Protein AF-A0A6V7K0X0-F1 (afdb_monomer_lite)

Sequence (81 aa):
FPEDEYIVEYSLEYGFLRLSPAVRQRLNIPVKIVTLDPMTDKCFGDSFSRLILDELLGYDDLLMASIKTLAEHEDNKGFLR

pLDDT: mean 86.98, std 9.32, range [47.53, 96.62]

Organism: NCBI:txid1563983

InterPro domains:
  IPR019144 Membralin [PF09746] (2-81)

Secondary structure (DSSP, 8-state):
--TTS----EESSHHHHHS-HHHHHHTT---------TTT-GGG-SHHHHHHIIIII-HHHHHHHHHHHHHHTTTT--EE-

Radius of gyration: 14.82 Å; chains: 1; bounding box: 38×32×34 Å

Foldseek 3Di:
DPPPDDDKDKDLDPVVVPDDPVVCVVVVPDDDDDDDDCVPDCVCPDPVSSVCCVPPQDPVNVVVVVVQVVCVVVVVGIDMD

Structure (mmCIF, N/CA/C/O backbone):
data_AF-A0A6V7K0X0-F1
#
_entry.id   AF-A0A6V7K0X0-F1
#
loop_
_atom_site.group_PDB
_atom_site.id
_atom_site.type_symbol
_atom_site.label_atom_id
_atom_site.label_alt_id
_atom_site.label_comp_id
_atom_site.label_asym_id
_atom_site.label_entity_id
_atom_site.label_seq_id
_atom_site.pdbx_PDB_ins_code
_atom_site.Cartn_x
_atom_site.Cartn_y
_atom_site.Cartn_z
_atom_site.occupancy
_atom_site.B_iso_or_equiv
_atom_site.auth_seq_id
_atom_site.auth_comp_id
_atom_site.auth_asym_id
_atom_site.auth_atom_id
_atom_site.pdbx_PDB_model_num
ATOM 1 N N . PHE A 1 1 ? -6.963 -16.797 0.113 1.00 50.34 1 PHE A N 1
ATOM 2 C CA . PHE A 1 1 ? -5.817 -16.051 -0.423 1.00 50.34 1 PHE A CA 1
ATOM 3 C C . PHE A 1 1 ? -4.682 -17.049 -0.527 1.00 50.34 1 PHE A C 1
ATOM 5 O O . PHE A 1 1 ? -4.537 -17.802 0.432 1.00 50.34 1 PHE A O 1
ATOM 12 N N . PRO A 1 2 ? -4.021 -17.181 -1.684 1.00 47.53 2 PRO A N 1
ATOM 13 C CA . PRO A 1 2 ? -2.877 -18.081 -1.815 1.00 47.53 2 PRO A CA 1
ATOM 14 C C . PRO A 1 2 ? -1.779 -17.651 -0.830 1.00 47.53 2 PRO A C 1
ATOM 16 O O . PRO A 1 2 ? -1.603 -16.461 -0.586 1.00 47.53 2 PRO A O 1
ATOM 19 N N . GLU A 1 3 ? -1.113 -18.619 -0.203 1.00 52.97 3 GLU A N 1
ATOM 20 C CA . GLU A 1 3 ? -0.185 -18.395 0.921 1.00 52.97 3 GLU A CA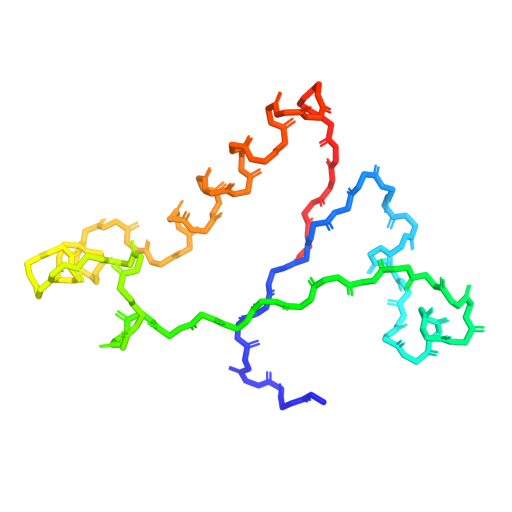 1
ATOM 21 C C . GLU A 1 3 ? 1.169 -17.790 0.492 1.00 52.97 3 GLU A C 1
ATOM 23 O O . GLU A 1 3 ? 1.942 -17.379 1.351 1.00 52.97 3 GLU A O 1
ATOM 28 N N . ASP A 1 4 ? 1.411 -17.662 -0.819 1.00 55.53 4 ASP A N 1
ATOM 29 C CA . ASP A 1 4 ? 2.688 -17.232 -1.410 1.00 55.53 4 ASP A CA 1
ATOM 30 C C . ASP A 1 4 ? 2.674 -15.797 -1.980 1.00 55.53 4 ASP A C 1
ATOM 32 O O . ASP A 1 4 ? 3.656 -15.353 -2.574 1.00 55.53 4 ASP A O 1
ATOM 36 N N . GLU A 1 5 ? 1.571 -15.053 -1.840 1.00 64.75 5 GLU A N 1
ATOM 37 C CA . GLU A 1 5 ? 1.507 -13.661 -2.303 1.00 64.75 5 GLU A CA 1
ATOM 38 C C . GLU A 1 5 ? 2.045 -12.706 -1.232 1.00 64.75 5 GLU A C 1
ATOM 40 O O . GLU A 1 5 ? 1.554 -12.662 -0.101 1.00 64.75 5 GLU A O 1
ATOM 45 N N . TYR A 1 6 ? 3.052 -11.911 -1.602 1.00 74.69 6 TYR A N 1
ATOM 46 C CA . TYR A 1 6 ? 3.574 -10.845 -0.756 1.00 74.69 6 TYR A CA 1
ATOM 47 C C . TYR A 1 6 ? 2.520 -9.741 -0.600 1.00 74.69 6 TYR A C 1
ATOM 49 O O . TYR A 1 6 ? 2.188 -9.038 -1.556 1.00 74.69 6 TYR A O 1
ATOM 57 N N . ILE A 1 7 ? 1.967 -9.611 0.607 1.00 85.06 7 ILE A N 1
ATOM 58 C CA . ILE A 1 7 ? 0.898 -8.664 0.931 1.00 85.06 7 ILE A CA 1
ATOM 59 C C . ILE A 1 7 ? 1.376 -7.752 2.049 1.00 85.06 7 ILE A C 1
ATOM 61 O O . ILE A 1 7 ? 1.826 -8.223 3.090 1.00 85.06 7 ILE A O 1
ATOM 65 N N . VAL A 1 8 ? 1.186 -6.452 1.841 1.00 89.38 8 VAL A N 1
ATOM 66 C CA . VAL A 1 8 ? 1.395 -5.423 2.856 1.00 89.38 8 VAL A CA 1
ATOM 67 C C . VAL A 1 8 ? 0.056 -4.764 3.163 1.00 89.38 8 VAL A C 1
ATOM 69 O O . VAL A 1 8 ? -0.669 -4.344 2.257 1.00 89.38 8 VAL A O 1
ATOM 72 N N . GLU A 1 9 ? -0.285 -4.666 4.444 1.00 91.94 9 GLU A N 1
ATOM 73 C CA . GLU A 1 9 ? -1.505 -4.027 4.924 1.00 91.94 9 GLU A CA 1
ATOM 74 C C . GLU A 1 9 ? -1.181 -2.717 5.652 1.00 91.94 9 GLU A C 1
ATOM 76 O O . GLU A 1 9 ? -0.306 -2.662 6.513 1.00 91.94 9 GLU A O 1
ATOM 81 N N . TYR A 1 10 ? -1.937 -1.659 5.355 1.00 93.19 10 TYR A N 1
ATOM 82 C CA . TYR A 1 10 ? -1.845 -0.370 6.041 1.00 93.19 10 TYR A CA 1
ATOM 83 C C . TYR A 1 10 ? -3.206 0.044 6.607 1.00 93.19 10 TYR A C 1
ATOM 85 O O . TYR A 1 10 ? -4.241 -0.135 5.962 1.00 93.19 10 TYR A O 1
ATOM 93 N N . SER A 1 11 ? -3.214 0.594 7.823 1.00 94.00 11 SER A N 1
ATOM 94 C CA . SER A 1 11 ? -4.422 1.106 8.481 1.00 94.00 11 SER A CA 1
ATOM 95 C C . SER A 1 11 ? -4.081 2.177 9.510 1.00 94.00 11 SER A C 1
ATOM 97 O O . SER A 1 11 ? -3.089 2.061 10.229 1.00 94.00 11 SER A O 1
ATOM 99 N N . LEU A 1 12 ? -4.955 3.172 9.662 1.00 92.69 12 LEU A N 1
ATOM 100 C CA . LEU A 1 12 ? -4.870 4.155 10.749 1.00 92.69 12 LEU A CA 1
ATOM 101 C C . LEU A 1 12 ? -5.145 3.529 12.121 1.00 92.69 12 LEU A C 1
ATOM 103 O O . LEU A 1 12 ? -4.582 3.955 13.128 1.00 92.69 12 LEU A O 1
ATOM 107 N N . GLU A 1 13 ? -5.967 2.480 12.158 1.00 92.69 13 GLU A N 1
ATOM 108 C CA . GLU A 1 13 ? -6.271 1.731 13.372 1.00 92.69 13 GLU A CA 1
ATOM 109 C C . GLU A 1 13 ? -5.636 0.341 13.343 1.00 92.69 13 GLU A C 1
ATOM 111 O O . GLU A 1 13 ? -5.960 -0.502 12.498 1.00 92.69 13 GLU A O 1
ATOM 116 N N . TYR A 1 14 ? -4.786 0.065 14.333 1.00 91.50 14 TYR A N 1
ATOM 117 C CA . TYR A 1 14 ? -4.129 -1.234 14.493 1.00 91.50 14 TYR A CA 1
ATOM 118 C C . TYR A 1 14 ? -5.127 -2.391 14.677 1.00 91.50 14 TYR A C 1
ATOM 120 O O . TYR A 1 14 ? -4.875 -3.520 14.253 1.00 91.50 14 TYR A O 1
ATOM 128 N N . GLY A 1 15 ? -6.292 -2.115 15.276 1.00 93.38 15 GLY A N 1
ATOM 129 C CA . GLY A 1 15 ? -7.344 -3.108 15.493 1.00 93.38 15 GLY A CA 1
ATOM 130 C C . GLY A 1 15 ? -7.802 -3.778 14.197 1.00 93.38 15 GLY A C 1
ATOM 131 O O . GLY A 1 15 ? -7.946 -5.000 14.168 1.00 93.38 15 GLY A O 1
ATOM 132 N N . PHE A 1 16 ? -7.946 -3.015 13.109 1.00 94.31 16 PHE A N 1
ATOM 133 C CA . PHE A 1 16 ? -8.388 -3.549 11.819 1.00 94.31 16 PHE A CA 1
ATOM 134 C C . PHE A 1 16 ? -7.363 -4.489 11.184 1.00 94.31 16 PHE A C 1
ATOM 136 O O . PHE A 1 16 ? -7.758 -5.510 10.613 1.00 94.31 16 PHE A O 1
ATOM 143 N N . LEU A 1 17 ? -6.065 -4.227 11.366 1.00 93.19 17 LEU A N 1
ATOM 144 C CA . LEU A 1 17 ? -4.994 -5.095 10.864 1.00 93.19 17 LEU A CA 1
ATOM 145 C C . LEU A 1 17 ? -5.025 -6.480 11.510 1.00 93.19 17 LEU A C 1
ATOM 147 O O . LEU A 1 17 ? -4.657 -7.460 10.875 1.00 93.19 17 LEU A O 1
ATOM 151 N N . ARG A 1 18 ? -5.515 -6.602 12.748 1.00 93.00 18 ARG A N 1
ATOM 152 C CA . ARG A 1 18 ? -5.619 -7.895 13.447 1.00 93.00 18 ARG A CA 1
ATOM 153 C C . ARG A 1 18 ? -6.819 -8.737 13.015 1.00 93.00 18 ARG A C 1
ATOM 155 O O . ARG A 1 18 ? -6.842 -9.936 13.288 1.00 93.00 18 ARG A O 1
ATOM 162 N N . LEU A 1 19 ? -7.823 -8.133 12.381 1.00 93.38 19 LEU A N 1
ATOM 163 C CA . LEU A 1 19 ? -9.027 -8.842 11.954 1.00 93.38 19 LEU A CA 1
ATOM 164 C C . LEU A 1 19 ? -8.748 -9.680 10.707 1.00 93.38 19 LEU A C 1
ATOM 166 O O . LEU A 1 19 ? -8.061 -9.233 9.791 1.00 93.38 19 LEU A O 1
ATOM 170 N N . SER A 1 20 ? -9.330 -10.879 10.648 1.00 91.88 20 SER A N 1
ATOM 171 C CA . SER A 1 20 ? -9.286 -11.691 9.432 1.00 91.88 20 SER A CA 1
ATOM 172 C C . SER A 1 20 ? -10.149 -11.067 8.324 1.00 91.88 20 SER A C 1
ATOM 174 O O . SER A 1 20 ? -11.128 -10.374 8.632 1.00 91.88 20 SER A O 1
ATOM 176 N N . PRO A 1 21 ? -9.869 -11.353 7.038 1.00 90.44 21 PRO A N 1
ATOM 177 C CA . PRO A 1 21 ? -10.658 -10.821 5.925 1.00 90.44 21 PRO A CA 1
ATOM 178 C C . PRO A 1 21 ? -12.163 -11.102 6.057 1.00 90.44 21 PRO A C 1
ATOM 180 O O . PRO A 1 21 ? -12.988 -10.216 5.844 1.00 90.44 21 PRO A O 1
ATOM 183 N N . ALA A 1 22 ? -12.527 -12.307 6.509 1.00 93.50 22 ALA A N 1
ATOM 184 C CA . ALA A 1 22 ? -13.921 -12.692 6.728 1.00 93.50 22 ALA A CA 1
ATOM 185 C C . ALA A 1 22 ? -14.605 -11.849 7.818 1.00 93.50 22 ALA A C 1
ATOM 187 O O . ALA A 1 22 ? -15.781 -11.509 7.693 1.00 93.50 22 ALA A O 1
ATOM 188 N N . VAL A 1 23 ? -13.884 -11.495 8.888 1.00 94.62 23 VAL A N 1
ATOM 189 C CA . VAL A 1 23 ? -14.422 -10.634 9.953 1.00 94.62 23 VAL A CA 1
ATOM 190 C C . VAL A 1 23 ? -14.569 -9.197 9.460 1.00 94.62 23 VAL A C 1
ATOM 192 O O . VAL A 1 23 ? -15.612 -8.594 9.705 1.00 94.62 23 VAL A O 1
ATOM 195 N N . ARG A 1 24 ? -13.590 -8.671 8.710 1.00 94.25 24 ARG A N 1
ATOM 196 C CA . ARG A 1 24 ? -13.684 -7.329 8.107 1.00 94.25 24 ARG A CA 1
ATOM 197 C C . ARG A 1 24 ? -14.911 -7.207 7.202 1.00 94.25 24 ARG A C 1
ATOM 199 O O . ARG A 1 24 ? -15.660 -6.243 7.326 1.00 94.25 24 ARG A O 1
ATOM 206 N N . GLN A 1 25 ? -15.171 -8.226 6.380 1.00 94.06 25 GLN A N 1
ATOM 207 C CA . GLN A 1 25 ? -16.351 -8.278 5.515 1.00 94.06 25 GLN A CA 1
ATOM 208 C C . GLN A 1 25 ? -17.659 -8.336 6.316 1.00 94.06 25 GLN A C 1
ATOM 210 O O . GLN A 1 25 ? -18.589 -7.593 6.022 1.00 94.06 25 GLN A O 1
ATOM 215 N N . ARG A 1 26 ? -17.735 -9.174 7.361 1.00 96.62 26 ARG A N 1
ATOM 216 C CA . ARG A 1 26 ? -18.926 -9.266 8.230 1.00 96.62 26 ARG A CA 1
ATOM 217 C C . ARG A 1 26 ? -19.241 -7.957 8.954 1.00 96.62 26 ARG A C 1
ATOM 219 O O . ARG A 1 26 ? -20.409 -7.661 9.176 1.00 96.62 26 ARG A O 1
ATOM 226 N N . LEU A 1 27 ? -18.211 -7.202 9.334 1.00 95.81 27 LEU A N 1
ATOM 227 C CA . LEU A 1 27 ? -18.342 -5.911 10.013 1.00 95.81 27 LEU A CA 1
ATOM 228 C C . LEU A 1 27 ? -18.476 -4.725 9.042 1.00 95.81 27 LEU A C 1
ATOM 230 O O . LEU A 1 27 ? -18.543 -3.590 9.501 1.00 95.81 27 LEU A O 1
ATOM 234 N N . ASN A 1 28 ? -18.526 -4.969 7.725 1.00 94.44 28 ASN A N 1
ATOM 235 C CA . ASN A 1 28 ? -18.554 -3.934 6.684 1.00 94.44 28 ASN A CA 1
ATOM 236 C C . ASN A 1 28 ? -17.421 -2.899 6.816 1.00 94.44 28 ASN A C 1
ATOM 238 O O . ASN A 1 28 ? -17.614 -1.714 6.546 1.00 94.44 28 ASN A O 1
ATOM 242 N N . ILE A 1 29 ? -16.233 -3.343 7.232 1.00 94.56 29 ILE A N 1
ATOM 243 C CA . ILE A 1 29 ? -15.050 -2.481 7.279 1.00 94.56 29 ILE A CA 1
ATOM 244 C C . ILE A 1 29 ? -14.599 -2.221 5.834 1.00 94.56 29 ILE A C 1
ATOM 246 O O . ILE A 1 29 ? -14.397 -3.187 5.090 1.00 94.56 29 ILE A O 1
ATOM 250 N N . PRO A 1 30 ? -14.432 -0.954 5.412 1.00 93.44 30 PRO A N 1
ATOM 251 C CA . PRO A 1 30 ? -13.984 -0.639 4.064 1.00 93.44 30 PRO A CA 1
ATOM 252 C C . PRO A 1 30 ? -12.536 -1.096 3.871 1.00 93.44 30 PRO A C 1
ATOM 254 O O . PRO A 1 30 ? -11.646 -0.732 4.636 1.00 93.44 30 PRO A O 1
ATOM 257 N N . VAL A 1 31 ? -12.298 -1.890 2.828 1.00 92.81 31 VAL A N 1
ATOM 258 C CA . VAL A 1 31 ? -10.964 -2.366 2.448 1.00 92.81 31 VAL A CA 1
ATOM 259 C C . VAL A 1 31 ? -10.739 -2.030 0.982 1.00 92.81 31 VAL A C 1
ATOM 261 O O . VAL A 1 31 ? -11.572 -2.351 0.134 1.00 92.81 31 VAL A O 1
ATOM 264 N N . LYS A 1 32 ? -9.602 -1.401 0.678 1.00 92.44 32 LYS A N 1
ATOM 265 C CA . LYS A 1 32 ? -9.142 -1.178 -0.693 1.00 92.44 32 LYS A CA 1
ATOM 266 C C . LYS A 1 32 ? -8.001 -2.145 -0.983 1.00 92.44 32 LYS A C 1
ATOM 268 O O . LYS A 1 32 ? -6.931 -2.015 -0.403 1.00 92.44 32 LYS A O 1
ATOM 273 N N . ILE A 1 33 ? -8.247 -3.103 -1.872 1.00 90.88 33 ILE A N 1
ATOM 274 C CA . ILE A 1 33 ? -7.233 -4.055 -2.332 1.00 90.88 33 ILE A CA 1
ATOM 275 C C . ILE A 1 33 ? -6.638 -3.513 -3.629 1.00 90.88 33 ILE A C 1
ATOM 277 O O . ILE A 1 33 ? -7.378 -3.136 -4.539 1.00 90.88 33 ILE A O 1
ATOM 281 N N . VAL A 1 34 ? -5.311 -3.463 -3.696 1.00 90.12 34 VAL A N 1
ATOM 282 C CA . VAL A 1 3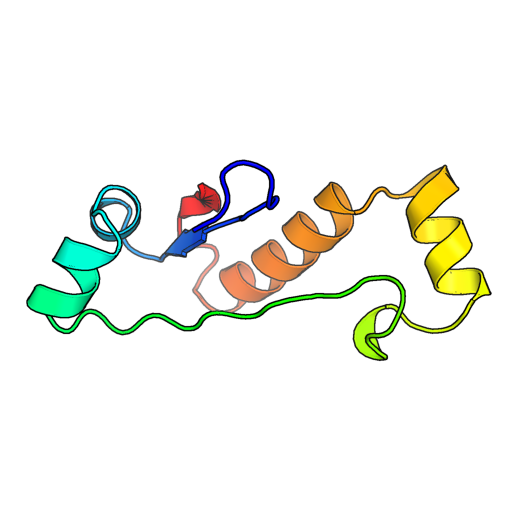4 ? -4.562 -3.110 -4.902 1.00 90.12 34 VAL A CA 1
ATOM 283 C C . VAL A 1 34 ? -3.592 -4.249 -5.172 1.00 90.12 34 VAL A C 1
ATOM 285 O O . VAL A 1 34 ? -2.741 -4.540 -4.339 1.00 90.12 34 VAL A O 1
ATOM 288 N N . THR A 1 35 ? -3.748 -4.901 -6.317 1.00 89.81 35 THR A N 1
ATOM 289 C CA . THR A 1 35 ? -2.796 -5.897 -6.812 1.00 89.81 35 THR A CA 1
ATOM 290 C C . THR A 1 35 ? -1.836 -5.181 -7.748 1.00 89.81 35 THR A C 1
ATOM 292 O O . THR A 1 35 ? -2.292 -4.453 -8.629 1.00 89.81 35 THR A O 1
ATOM 295 N N . LEU A 1 36 ? -0.538 -5.352 -7.518 1.00 86.88 36 LEU A N 1
ATOM 296 C CA . LEU A 1 36 ? 0.523 -4.715 -8.289 1.00 86.88 36 LEU A CA 1
ATOM 297 C C . LEU A 1 36 ? 1.354 -5.792 -8.982 1.00 86.88 36 LEU A C 1
ATOM 299 O O . LEU A 1 36 ? 1.805 -6.733 -8.332 1.00 86.88 36 LEU A O 1
ATOM 303 N N . ASP A 1 37 ? 1.562 -5.633 -10.283 1.00 88.12 37 ASP A N 1
ATOM 304 C CA . ASP A 1 37 ? 2.459 -6.461 -11.083 1.00 88.12 37 ASP A CA 1
ATOM 305 C C . ASP A 1 37 ? 3.653 -5.604 -11.554 1.00 88.12 37 ASP A C 1
ATOM 307 O O . ASP A 1 37 ? 3.514 -4.787 -12.476 1.00 88.12 37 ASP A O 1
ATOM 311 N N . PRO A 1 38 ? 4.853 -5.783 -10.965 1.00 84.62 38 PRO A N 1
ATOM 312 C CA . PRO A 1 38 ? 6.036 -5.001 -11.312 1.00 84.62 38 PRO A CA 1
ATOM 313 C C . PRO A 1 38 ? 6.553 -5.256 -12.733 1.00 84.62 38 PRO A C 1
ATOM 315 O O . PRO A 1 38 ? 7.427 -4.519 -13.189 1.00 84.62 38 PRO A O 1
ATOM 318 N N . MET A 1 39 ? 6.014 -6.234 -13.472 1.00 84.50 39 MET A N 1
ATOM 319 C CA . MET A 1 39 ? 6.369 -6.572 -14.858 1.00 84.50 39 MET A CA 1
ATOM 320 C C . MET A 1 39 ? 5.370 -6.046 -15.892 1.00 84.50 39 MET A C 1
ATOM 322 O O . MET A 1 39 ? 5.764 -5.793 -17.034 1.00 84.50 39 MET A O 1
ATOM 326 N N . THR A 1 40 ? 4.123 -5.766 -15.499 1.00 87.69 40 THR A N 1
ATOM 327 C CA . THR A 1 40 ? 3.107 -5.227 -16.422 1.00 87.69 40 THR A CA 1
ATOM 328 C C . THR A 1 40 ? 2.618 -3.827 -16.078 1.00 87.69 40 THR A C 1
ATOM 330 O O . THR A 1 40 ? 2.265 -3.063 -16.981 1.00 87.69 40 THR A O 1
ATOM 333 N N . ASP A 1 41 ? 2.611 -3.444 -14.802 1.00 90.12 41 ASP A N 1
ATOM 334 C CA . ASP A 1 41 ? 1.968 -2.201 -14.390 1.00 90.12 41 ASP A CA 1
ATOM 335 C C . ASP A 1 41 ? 2.802 -0.982 -14.763 1.00 90.12 41 ASP A C 1
ATOM 337 O O . ASP A 1 41 ? 4.003 -0.900 -14.505 1.00 90.12 41 ASP A O 1
ATOM 341 N N . LYS A 1 42 ? 2.151 0.003 -15.387 1.00 87.75 42 LYS A N 1
ATOM 342 C CA . LYS A 1 42 ? 2.819 1.206 -15.907 1.00 87.75 42 LYS A CA 1
ATOM 343 C C . LYS A 1 42 ? 3.401 2.101 -14.811 1.00 87.75 42 LYS A C 1
ATOM 345 O O . LYS A 1 42 ? 4.293 2.889 -15.105 1.00 87.75 42 LYS A O 1
ATOM 350 N N . CYS A 1 43 ? 2.911 2.002 -13.574 1.00 86.62 43 CYS A N 1
ATOM 351 C CA . CYS A 1 43 ? 3.400 2.806 -12.451 1.00 86.62 43 CYS A CA 1
ATOM 352 C C . CYS A 1 43 ? 4.850 2.479 -12.061 1.00 86.62 43 CYS A C 1
ATOM 354 O O . CYS A 1 43 ? 5.540 3.366 -11.571 1.00 86.62 43 CYS A O 1
ATOM 356 N N . PHE A 1 44 ? 5.334 1.267 -12.353 1.00 88.12 44 PHE A N 1
ATOM 357 C CA . PHE A 1 44 ? 6.735 0.871 -12.152 1.00 88.12 44 PHE A CA 1
ATOM 358 C C . PHE A 1 44 ? 7.681 1.399 -13.242 1.00 88.12 44 PHE A C 1
ATOM 360 O O . PHE A 1 44 ? 8.882 1.144 -13.210 1.00 88.12 44 PHE A O 1
ATOM 367 N N . GLY A 1 45 ? 7.151 2.143 -14.216 1.00 88.12 45 GLY A N 1
ATOM 368 C CA . GLY A 1 45 ? 7.935 2.758 -15.276 1.00 88.12 45 GLY A CA 1
ATOM 369 C C . GLY A 1 45 ? 8.303 1.803 -16.412 1.00 88.12 45 GLY A C 1
ATOM 370 O O . GLY A 1 45 ? 7.607 0.822 -16.711 1.00 88.12 45 GLY A O 1
ATOM 371 N N . ASP A 1 46 ? 9.383 2.159 -17.098 1.00 88.69 46 ASP A N 1
ATOM 372 C CA . ASP A 1 46 ? 9.912 1.457 -18.264 1.00 88.69 46 ASP A CA 1
ATOM 373 C C . ASP A 1 46 ? 10.849 0.298 -17.879 1.00 88.69 46 ASP A C 1
ATOM 375 O O . ASP A 1 46 ? 11.092 0.016 -16.706 1.00 88.69 46 ASP A O 1
ATOM 379 N N . SER A 1 47 ? 11.370 -0.410 -18.882 1.00 86.75 47 SER A N 1
ATOM 380 C CA . SER A 1 47 ? 12.250 -1.565 -18.669 1.00 86.75 47 SER A CA 1
ATOM 381 C C . SER A 1 47 ? 13.529 -1.218 -17.900 1.00 86.75 47 SER A C 1
ATOM 383 O O . SER A 1 47 ? 14.023 -2.055 -17.153 1.00 86.75 47 SER A O 1
ATOM 385 N N . PHE A 1 48 ? 14.054 0.003 -18.049 1.00 86.88 48 PHE A N 1
ATOM 386 C CA . PHE A 1 48 ? 15.219 0.457 -17.291 1.00 86.88 48 PHE A CA 1
ATOM 387 C C . PHE A 1 48 ? 14.873 0.705 -15.818 1.00 86.88 48 PHE A C 1
ATOM 389 O O . PHE A 1 48 ? 15.598 0.253 -14.935 1.00 86.88 48 PHE A O 1
ATOM 396 N N . SER A 1 49 ? 13.735 1.351 -15.548 1.00 87.06 49 SER A N 1
ATOM 397 C CA . SER A 1 49 ? 13.230 1.568 -14.185 1.00 87.06 49 SER A CA 1
ATOM 398 C C . SER A 1 49 ? 13.015 0.242 -13.450 1.00 87.06 49 SER A C 1
ATOM 400 O O . SER A 1 49 ? 13.414 0.103 -12.295 1.00 87.06 49 SER A O 1
ATOM 402 N N . ARG A 1 50 ? 12.456 -0.761 -14.141 1.00 88.31 50 ARG A N 1
ATOM 403 C CA . A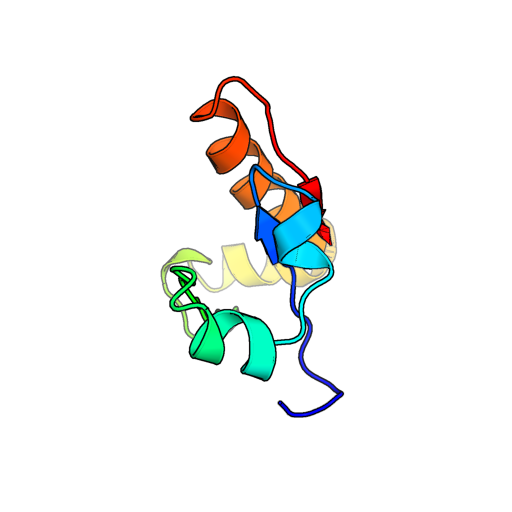RG A 1 50 ? 12.247 -2.113 -13.592 1.00 88.31 50 ARG A CA 1
ATOM 404 C C . ARG A 1 50 ? 13.560 -2.841 -13.309 1.00 88.31 50 ARG A C 1
ATOM 406 O O . ARG A 1 50 ? 13.664 -3.493 -12.280 1.00 88.31 50 ARG A O 1
ATOM 413 N N . LEU A 1 51 ? 14.569 -2.691 -14.170 1.00 86.62 51 LEU A N 1
ATOM 414 C CA . LEU A 1 51 ? 15.897 -3.268 -13.936 1.00 86.62 51 LEU A CA 1
ATOM 415 C C . LEU A 1 51 ? 16.555 -2.675 -12.681 1.00 86.62 51 LEU A C 1
ATOM 417 O O . LEU A 1 51 ? 17.112 -3.406 -11.873 1.00 86.62 51 LEU A O 1
ATOM 421 N N . ILE A 1 52 ? 16.470 -1.354 -12.492 1.00 85.50 52 ILE A N 1
ATOM 422 C CA . ILE A 1 52 ? 16.982 -0.698 -11.277 1.00 85.50 52 ILE A CA 1
ATOM 423 C C . ILE A 1 52 ? 16.227 -1.178 -10.034 1.00 85.50 52 ILE A C 1
ATOM 425 O O . ILE A 1 52 ? 16.835 -1.368 -8.980 1.00 85.50 52 ILE A O 1
ATOM 429 N N . LEU A 1 53 ? 14.908 -1.353 -10.144 1.00 87.12 53 LEU A N 1
ATOM 430 C CA . LEU A 1 53 ? 14.094 -1.862 -9.047 1.00 87.12 53 LEU A CA 1
ATOM 431 C C . LEU A 1 53 ? 14.539 -3.264 -8.616 1.00 87.12 53 LEU A C 1
ATOM 433 O O . LEU A 1 53 ? 14.644 -3.506 -7.420 1.00 87.12 53 LEU A O 1
ATOM 437 N N . ASP A 1 54 ? 14.823 -4.145 -9.574 1.00 85.50 54 ASP A N 1
ATOM 438 C CA . ASP A 1 54 ? 15.232 -5.530 -9.313 1.00 85.50 54 ASP A CA 1
ATOM 439 C C . ASP A 1 54 ? 16.669 -5.626 -8.767 1.00 85.50 54 ASP A C 1
ATOM 441 O O . ASP A 1 54 ? 16.929 -6.337 -7.801 1.00 85.50 54 ASP A O 1
ATOM 445 N N . GLU A 1 55 ? 17.602 -4.850 -9.328 1.00 84.06 55 GLU A N 1
ATOM 446 C CA . GLU A 1 55 ? 19.038 -4.984 -9.034 1.00 84.06 55 GLU A CA 1
ATOM 447 C C . GLU A 1 55 ? 19.544 -4.095 -7.881 1.00 84.06 55 GLU A C 1
ATOM 449 O O . GLU A 1 55 ? 20.606 -4.368 -7.319 1.00 84.06 55 GLU A O 1
ATOM 454 N N . LEU A 1 56 ? 18.851 -2.996 -7.546 1.00 79.38 56 LEU A N 1
ATOM 455 C CA . LEU A 1 56 ? 19.384 -1.972 -6.628 1.00 79.38 56 LEU A CA 1
ATOM 456 C C . LEU A 1 56 ? 18.442 -1.567 -5.493 1.00 79.38 56 LEU A C 1
ATOM 458 O O . LEU A 1 56 ? 18.898 -1.460 -4.357 1.00 79.38 56 LEU A O 1
ATOM 462 N N . LEU A 1 57 ? 17.177 -1.257 -5.794 1.00 81.56 57 LEU A N 1
ATOM 463 C CA . LEU A 1 57 ? 16.254 -0.676 -4.806 1.00 81.56 57 LEU A CA 1
ATOM 464 C C . LEU A 1 57 ? 15.445 -1.732 -4.055 1.00 81.56 57 LEU A C 1
ATOM 466 O O . LEU A 1 57 ? 15.156 -1.550 -2.883 1.00 81.56 57 LEU A O 1
ATOM 470 N N . GLY A 1 58 ? 15.073 -2.822 -4.720 1.00 85.44 58 GLY A N 1
ATOM 471 C CA . GLY A 1 58 ? 14.166 -3.814 -4.167 1.00 85.44 58 GLY A CA 1
ATOM 472 C C . GLY A 1 58 ? 12.701 -3.369 -4.201 1.00 85.44 58 GLY A C 1
ATOM 473 O O . GLY A 1 58 ? 12.343 -2.197 -4.053 1.00 85.44 58 GLY A O 1
ATOM 474 N N . TYR A 1 59 ? 11.823 -4.348 -4.396 1.00 83.81 59 TYR A N 1
ATOM 475 C CA . TYR A 1 59 ? 10.376 -4.143 -4.437 1.00 83.81 59 TYR A CA 1
ATOM 476 C C . TYR A 1 59 ? 9.811 -3.655 -3.087 1.00 83.81 59 TYR A C 1
ATOM 478 O O . TYR A 1 59 ? 8.932 -2.792 -3.056 1.00 83.81 59 TYR A O 1
ATOM 486 N N . ASP A 1 60 ? 10.365 -4.144 -1.975 1.00 84.81 60 ASP A N 1
ATOM 487 C CA . ASP A 1 60 ? 9.919 -3.816 -0.616 1.00 84.81 60 ASP A CA 1
ATOM 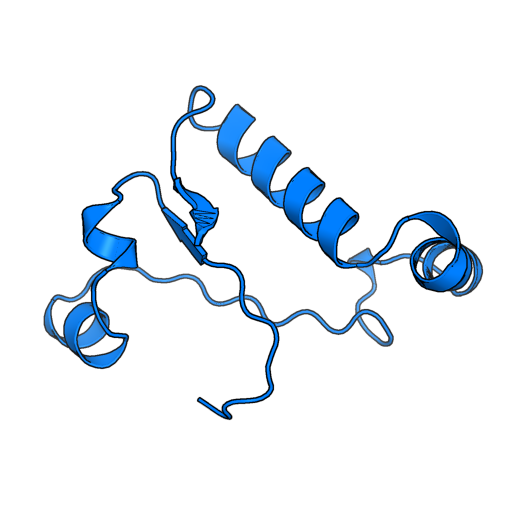488 C C . ASP A 1 60 ? 10.136 -2.348 -0.251 1.00 84.81 60 ASP A C 1
ATOM 490 O O . ASP A 1 60 ? 9.227 -1.698 0.273 1.00 84.81 60 ASP A O 1
ATOM 494 N N . ASP A 1 61 ? 11.303 -1.794 -0.583 1.00 85.69 61 ASP A N 1
ATOM 495 C CA . ASP A 1 61 ? 11.627 -0.396 -0.292 1.00 85.69 61 ASP A CA 1
ATOM 496 C C . ASP A 1 61 ? 10.733 0.556 -1.094 1.00 85.69 61 ASP A C 1
ATOM 498 O O . ASP A 1 61 ? 10.277 1.579 -0.575 1.00 85.69 61 ASP A O 1
ATOM 502 N N . LEU A 1 62 ? 10.407 0.197 -2.342 1.00 86.69 62 LEU A N 1
ATOM 503 C CA . LEU A 1 62 ? 9.463 0.956 -3.161 1.00 86.69 62 LEU A CA 1
ATOM 504 C C . LEU A 1 62 ? 8.047 0.935 -2.564 1.00 86.69 62 LEU A C 1
ATOM 506 O O . LEU A 1 62 ? 7.370 1.971 -2.527 1.00 86.69 62 LEU A O 1
ATOM 510 N N . LEU A 1 63 ? 7.589 -0.223 -2.080 1.00 87.69 63 LEU A N 1
ATOM 511 C CA . LEU A 1 63 ? 6.294 -0.334 -1.409 1.00 87.69 63 LEU A CA 1
ATOM 512 C C . LEU A 1 63 ? 6.268 0.464 -0.102 1.00 87.69 63 LEU A C 1
ATOM 514 O O . LEU A 1 63 ? 5.331 1.235 0.119 1.00 87.69 63 LEU A O 1
ATOM 518 N N . MET A 1 64 ? 7.306 0.356 0.732 1.00 87.75 64 MET A N 1
ATOM 519 C CA . MET A 1 64 ? 7.418 1.145 1.962 1.00 87.75 64 MET A CA 1
ATOM 520 C C . MET A 1 64 ? 7.433 2.646 1.675 1.00 87.75 64 MET A C 1
ATOM 522 O O . MET A 1 64 ? 6.749 3.401 2.367 1.00 87.75 64 MET A O 1
ATOM 526 N N . ALA A 1 65 ? 8.154 3.091 0.642 1.00 88.06 65 ALA A N 1
ATOM 527 C CA . ALA A 1 65 ? 8.167 4.490 0.225 1.00 88.06 65 ALA A CA 1
ATOM 528 C C . ALA A 1 65 ? 6.771 4.965 -0.204 1.00 88.06 65 ALA A C 1
ATOM 530 O O . ALA A 1 65 ? 6.324 6.032 0.219 1.00 88.06 65 ALA A O 1
ATOM 531 N N . SER A 1 66 ? 6.047 4.145 -0.970 1.00 87.69 66 SER A N 1
ATOM 532 C CA . SER A 1 66 ? 4.682 4.453 -1.414 1.00 87.69 66 SER A CA 1
ATOM 533 C C . SER A 1 66 ? 3.709 4.581 -0.236 1.00 87.69 66 SER A C 1
ATOM 535 O O . SER A 1 66 ? 2.891 5.502 -0.191 1.00 87.69 66 SER A O 1
ATOM 537 N N . ILE A 1 67 ? 3.818 3.690 0.754 1.00 90.06 67 ILE A N 1
ATOM 538 C CA . ILE A 1 67 ? 2.985 3.733 1.963 1.00 90.06 67 ILE A CA 1
ATOM 539 C C . ILE A 1 67 ? 3.381 4.900 2.867 1.00 90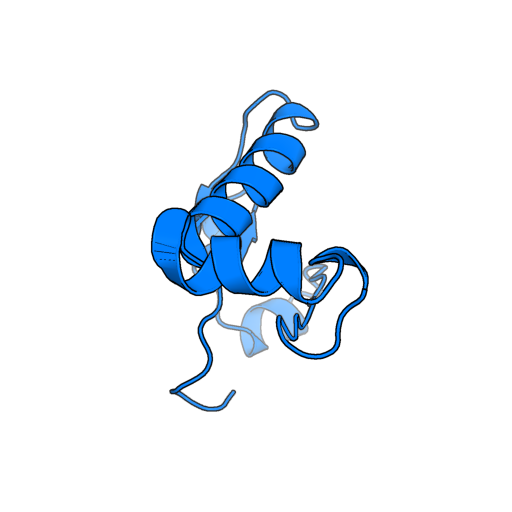.06 67 ILE A C 1
ATOM 541 O O . ILE A 1 67 ? 2.512 5.528 3.466 1.00 90.06 67 ILE A O 1
ATOM 545 N N . LYS A 1 68 ? 4.667 5.249 2.935 1.00 89.19 68 LYS A N 1
ATOM 546 C CA . LYS A 1 68 ? 5.125 6.433 3.664 1.00 89.19 68 LYS A CA 1
ATOM 547 C C . LYS A 1 68 ? 4.484 7.703 3.111 1.00 89.19 68 LYS A C 1
ATOM 549 O O . LYS A 1 68 ? 3.953 8.483 3.892 1.00 89.19 68 LYS A O 1
ATOM 554 N N . THR A 1 69 ? 4.461 7.879 1.790 1.00 88.62 69 THR A N 1
ATOM 555 C CA . THR A 1 69 ? 3.768 9.017 1.166 1.00 88.62 69 THR A CA 1
ATOM 556 C C . THR A 1 69 ? 2.276 9.022 1.502 1.00 88.62 69 THR A C 1
ATOM 558 O O . THR A 1 69 ? 1.717 10.078 1.780 1.00 88.62 69 THR A O 1
ATOM 561 N N . LEU A 1 70 ? 1.622 7.855 1.552 1.00 88.12 70 LEU A N 1
ATOM 562 C CA . LEU A 1 70 ? 0.231 7.765 2.005 1.00 88.12 70 LEU A CA 1
ATOM 563 C C . LEU A 1 70 ? 0.074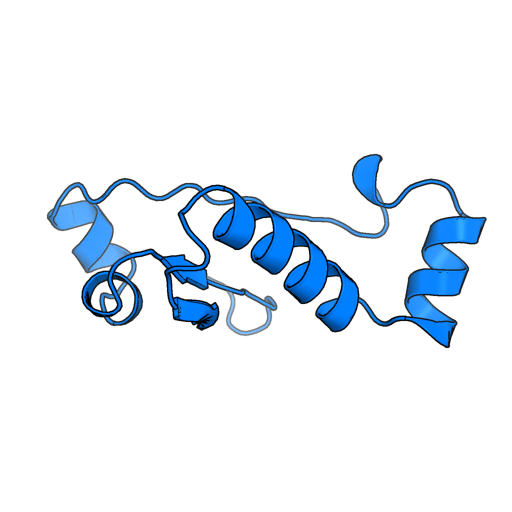 8.204 3.471 1.00 88.12 70 LEU A C 1
ATOM 565 O O . LEU A 1 70 ? -0.831 8.970 3.783 1.00 88.12 70 LEU A O 1
ATOM 569 N N . ALA A 1 71 ? 0.966 7.762 4.358 1.00 90.44 71 ALA A N 1
ATOM 570 C CA . ALA A 1 71 ? 0.938 8.133 5.769 1.00 90.44 71 ALA A CA 1
ATOM 571 C C . ALA A 1 71 ? 1.213 9.629 5.992 1.00 90.44 71 ALA A C 1
ATOM 573 O O . ALA A 1 71 ? 0.623 10.227 6.887 1.00 90.44 71 ALA A O 1
ATOM 574 N N . GLU A 1 72 ? 2.058 10.258 5.171 1.00 90.00 72 GLU A N 1
ATOM 575 C CA . GLU A 1 72 ? 2.307 11.707 5.206 1.00 90.00 72 GLU A CA 1
ATOM 576 C C . GLU A 1 72 ? 1.023 12.517 4.961 1.00 90.00 72 GLU A C 1
ATOM 578 O O . GLU A 1 72 ? 0.841 13.574 5.567 1.00 90.00 72 GLU A O 1
ATOM 583 N N . HIS A 1 73 ? 0.096 12.002 4.145 1.00 89.06 73 HIS A N 1
ATOM 584 C CA . HIS A 1 73 ? -1.228 12.603 3.953 1.00 89.06 73 HIS A CA 1
ATOM 585 C C . HIS A 1 73 ? -2.171 12.428 5.156 1.00 89.06 73 HIS A C 1
ATOM 587 O O . HIS A 1 73 ? -3.145 13.167 5.268 1.00 89.06 73 HIS A O 1
ATOM 593 N N . GLU A 1 74 ? -1.868 11.501 6.065 1.00 88.06 74 GLU A N 1
ATOM 594 C CA . GLU A 1 74 ? -2.663 11.155 7.250 1.00 88.06 74 GLU A CA 1
ATOM 595 C C . GLU A 1 74 ? -1.953 11.583 8.553 1.00 88.06 74 GLU A C 1
ATOM 597 O O . GLU A 1 74 ? -1.922 10.854 9.548 1.00 88.06 74 GLU A O 1
ATOM 602 N N . ASP A 1 75 ? -1.323 12.763 8.555 1.00 87.31 75 ASP A N 1
ATOM 603 C CA . ASP A 1 75 ? -0.538 13.310 9.679 1.00 87.31 75 ASP A CA 1
ATOM 604 C C . ASP A 1 75 ? 0.604 12.393 10.171 1.00 87.31 75 ASP A C 1
ATOM 606 O O . ASP A 1 75 ? 0.936 12.387 11.361 1.00 87.31 75 ASP A O 1
ATOM 610 N N . ASN A 1 76 ? 1.214 11.600 9.287 1.00 83.88 76 ASN A N 1
ATOM 611 C CA . ASN A 1 76 ? 2.216 10.580 9.631 1.00 83.88 76 ASN A CA 1
ATOM 612 C C . ASN A 1 76 ? 1.706 9.518 10.625 1.00 83.88 76 ASN A C 1
ATOM 614 O O . ASN A 1 76 ? 2.482 8.973 11.415 1.00 83.88 76 ASN A O 1
ATOM 618 N N . LYS A 1 77 ? 0.400 9.228 10.618 1.00 87.69 77 LYS A N 1
ATOM 619 C CA . LYS A 1 77 ? -0.213 8.194 11.463 1.00 87.69 77 LYS A CA 1
ATOM 620 C C . LYS A 1 77 ? -0.400 6.888 10.694 1.00 87.69 77 LYS A C 1
ATOM 622 O O . LYS A 1 77 ? -0.395 6.840 9.466 1.00 87.69 77 LYS A O 1
ATOM 627 N N . GLY A 1 78 ? -0.607 5.816 11.452 1.00 91.12 78 GLY A N 1
ATOM 628 C CA . GLY A 1 78 ? -0.981 4.503 10.941 1.00 91.12 78 GLY A CA 1
ATOM 629 C C . GLY A 1 78 ? 0.018 3.405 11.268 1.00 91.12 78 GLY A C 1
ATOM 630 O O . GLY A 1 78 ? 1.065 3.625 11.874 1.00 91.12 78 GLY A O 1
ATOM 631 N N . PHE A 1 79 ? -0.369 2.194 10.895 1.00 92.31 79 PHE A N 1
ATOM 632 C CA . PHE A 1 79 ? 0.324 0.955 11.197 1.00 92.31 79 PHE A CA 1
ATOM 633 C C . PHE A 1 79 ? 0.473 0.140 9.917 1.00 92.31 79 PHE A C 1
ATOM 635 O O . PHE A 1 79 ? -0.427 0.137 9.074 1.00 92.31 79 PHE A O 1
ATOM 642 N N . LEU A 1 80 ? 1.601 -0.556 9.809 1.00 90.75 80 LEU A N 1
ATOM 643 C CA . LEU A 1 80 ? 1.940 -1.460 8.717 1.00 90.75 80 LEU A CA 1
ATOM 644 C C . LEU A 1 80 ? 1.956 -2.898 9.245 1.00 90.75 80 LEU A C 1
ATOM 646 O O . LEU A 1 80 ? 2.418 -3.124 10.369 1.00 90.75 80 LEU A O 1
ATOM 650 N N . ARG A 1 81 ? 1.469 -3.851 8.456 1.00 88.06 81 ARG A N 1
ATOM 651 C CA . ARG A 1 81 ? 1.564 -5.287 8.726 1.00 88.06 81 ARG A CA 1
ATOM 652 C C . ARG A 1 81 ? 1.956 -6.038 7.463 1.00 88.06 81 ARG A C 1
ATOM 654 O O . ARG A 1 81 ? 1.421 -5.676 6.394 1.00 88.06 81 ARG A O 1
#